Protein AF-A0A845LAA0-F1 (afdb_monomer_lite)

Secondary structure (DSSP, 8-state):
--HHHHHHHHHHHHTS----SS-THHHHHHHHHHHHHHHHHHHHHT-TT-SSHHHHHHHHHHHHHH-TTS-SHHHHHHHHHHHHHTTEETTEE--TTTTT--HHHHHHHHHHHHHHHHHHHHHHHHH-PPP-----------GGGGGGSS---

Structure (mmCIF, N/CA/C/O backbone):
data_AF-A0A845LAA0-F1
#
_entry.id   AF-A0A845LAA0-F1
#
loop_
_atom_site.group_PDB
_atom_site.id
_atom_site.type_symbol
_atom_site.label_atom_id
_atom_site.label_alt_id
_atom_site.label_comp_id
_atom_site.label_asym_id
_atom_site.label_entity_id
_atom_site.label_seq_id
_atom_site.pdbx_PDB_ins_code
_atom_site.Cartn_x
_atom_site.Cartn_y
_atom_site.Cartn_z
_atom_site.occupancy
_atom_site.B_iso_or_equiv
_atom_site.auth_seq_id
_atom_site.auth_comp_id
_atom_site.auth_asym_id
_atom_site.auth_atom_id
_atom_site.pdbx_PDB_model_num
ATOM 1 N N . MET A 1 1 ? -0.413 12.690 14.507 1.00 81.94 1 MET A N 1
ATOM 2 C CA . MET A 1 1 ? 0.164 11.744 13.526 1.00 81.94 1 MET A CA 1
ATOM 3 C C . MET A 1 1 ? 1.529 12.271 13.127 1.00 81.94 1 MET A C 1
ATOM 5 O O . MET A 1 1 ? 1.580 13.371 12.594 1.00 81.94 1 MET A O 1
ATOM 9 N N . ASP A 1 2 ? 2.597 11.531 13.419 1.00 91.62 2 ASP A N 1
ATOM 10 C CA . ASP A 1 2 ? 3.964 11.875 13.007 1.00 91.62 2 ASP A CA 1
ATOM 11 C C . ASP A 1 2 ? 4.124 11.601 11.504 1.00 91.62 2 ASP A C 1
ATOM 13 O O . ASP A 1 2 ? 4.131 10.448 11.080 1.00 91.62 2 ASP A O 1
ATOM 17 N N . LYS A 1 3 ? 4.122 12.660 10.689 1.00 92.06 3 LYS A N 1
ATOM 18 C CA . LYS A 1 3 ? 4.122 12.546 9.224 1.00 92.06 3 LYS A CA 1
ATOM 19 C C . LYS A 1 3 ? 5.504 12.225 8.669 1.00 92.06 3 LYS A C 1
ATOM 21 O O . LYS A 1 3 ? 5.573 11.487 7.693 1.00 92.06 3 LYS A O 1
ATOM 26 N N . GLU A 1 4 ? 6.562 12.746 9.283 1.00 93.56 4 GLU A N 1
ATOM 27 C CA . GLU A 1 4 ? 7.942 12.523 8.841 1.00 93.56 4 GLU A CA 1
ATOM 28 C C . GLU A 1 4 ? 8.286 11.044 8.950 1.00 93.56 4 GLU A C 1
ATOM 30 O O . GLU A 1 4 ? 8.653 10.428 7.953 1.00 93.56 4 GLU A O 1
ATOM 35 N N . LYS A 1 5 ? 7.988 10.424 10.099 1.00 93.31 5 LYS A N 1
ATOM 36 C CA . LYS A 1 5 ? 8.166 8.980 10.283 1.00 93.31 5 LYS A CA 1
ATOM 37 C C . LYS A 1 5 ? 7.424 8.148 9.231 1.00 93.31 5 LYS A C 1
ATOM 39 O O . LYS A 1 5 ? 7.936 7.132 8.771 1.00 93.31 5 LYS A O 1
ATOM 44 N N . LEU A 1 6 ? 6.210 8.549 8.851 1.00 94.75 6 LEU A N 1
ATOM 45 C CA . LEU A 1 6 ? 5.410 7.824 7.856 1.00 94.75 6 LEU A CA 1
ATOM 46 C C . LEU A 1 6 ? 5.936 7.990 6.427 1.00 94.75 6 LEU A C 1
ATOM 48 O O . LEU A 1 6 ? 5.784 7.060 5.634 1.00 94.75 6 LEU A O 1
ATOM 52 N N . ILE A 1 7 ? 6.524 9.147 6.109 1.00 94.00 7 ILE A N 1
ATOM 53 C CA . ILE A 1 7 ? 7.204 9.405 4.834 1.00 94.00 7 ILE A CA 1
ATOM 54 C C . ILE A 1 7 ? 8.484 8.576 4.764 1.00 94.00 7 ILE A C 1
ATOM 56 O O . ILE A 1 7 ? 8.663 7.863 3.785 1.00 94.00 7 ILE A O 1
ATOM 60 N N . THR A 1 8 ? 9.290 8.551 5.829 1.00 94.31 8 THR A N 1
ATOM 61 C CA . THR A 1 8 ? 10.487 7.701 5.896 1.00 94.31 8 THR A CA 1
ATOM 62 C C . THR A 1 8 ? 10.142 6.233 5.662 1.00 94.31 8 THR A C 1
ATOM 64 O O . THR A 1 8 ? 10.804 5.563 4.880 1.00 94.31 8 THR A O 1
ATOM 67 N N . ILE A 1 9 ? 9.052 5.725 6.252 1.00 94.06 9 ILE A N 1
ATOM 68 C CA . ILE A 1 9 ? 8.597 4.352 5.977 1.00 94.06 9 ILE A CA 1
ATOM 69 C C . ILE A 1 9 ? 8.246 4.166 4.490 1.00 94.06 9 ILE A C 1
ATOM 71 O O . ILE A 1 9 ? 8.530 3.110 3.931 1.00 94.06 9 ILE A O 1
ATOM 75 N N . ALA A 1 10 ? 7.624 5.156 3.843 1.00 92.00 10 ALA A N 1
ATOM 76 C CA . ALA A 1 10 ? 7.296 5.086 2.419 1.00 92.00 10 ALA A CA 1
ATOM 77 C C . ALA A 1 10 ? 8.553 5.089 1.529 1.00 92.00 10 ALA A C 1
ATOM 79 O O . ALA A 1 10 ? 8.613 4.313 0.580 1.00 92.00 10 ALA A O 1
ATOM 80 N N . GLU A 1 11 ? 9.559 5.901 1.852 1.00 89.44 11 GLU A N 1
ATOM 81 C CA . GLU A 1 11 ? 10.856 5.940 1.157 1.00 89.44 11 GLU A CA 1
ATOM 82 C C . GLU A 1 11 ? 11.633 4.629 1.333 1.00 89.44 11 GLU A C 1
ATOM 84 O O . GLU A 1 11 ? 12.161 4.053 0.386 1.00 89.44 11 GLU A O 1
ATOM 89 N N . GLU A 1 12 ? 11.658 4.085 2.546 1.00 90.12 12 GLU A N 1
ATOM 90 C CA . GLU A 1 12 ? 12.276 2.785 2.798 1.00 90.12 12 GLU A CA 1
ATOM 91 C C . GLU A 1 12 ? 11.562 1.665 2.036 1.00 90.12 12 GLU A C 1
ATOM 93 O O . GLU A 1 12 ? 12.206 0.733 1.555 1.00 90.12 12 GLU A O 1
ATOM 98 N N . LEU A 1 13 ? 10.233 1.753 1.917 1.00 89.38 13 LEU A N 1
ATOM 99 C CA . LEU A 1 13 ? 9.446 0.830 1.111 1.00 89.38 13 LEU A CA 1
ATOM 100 C C . LEU A 1 13 ? 9.746 0.982 -0.381 1.00 89.38 13 LEU A C 1
ATOM 102 O O . LEU A 1 13 ? 9.828 -0.045 -1.045 1.00 89.38 13 LEU A O 1
ATOM 106 N N . SER A 1 14 ? 9.941 2.187 -0.927 1.00 85.38 14 SER A N 1
ATOM 107 C CA . SER A 1 14 ? 10.260 2.360 -2.356 1.00 85.38 14 SER A CA 1
ATOM 108 C C . SER A 1 14 ? 11.632 1.795 -2.734 1.00 85.38 14 SER A C 1
ATOM 110 O O . SER A 1 14 ? 11.814 1.359 -3.868 1.00 85.38 14 SER A O 1
ATOM 112 N N . CYS A 1 15 ? 12.563 1.726 -1.780 1.00 82.56 15 CYS A N 1
ATOM 113 C CA . CYS A 1 15 ? 13.879 1.102 -1.949 1.00 82.56 15 CYS A CA 1
ATOM 114 C C . CYS A 1 15 ? 13.858 -0.437 -1.940 1.00 82.56 15 CYS A C 1
ATOM 116 O O . CYS A 1 15 ? 14.874 -1.063 -2.246 1.00 82.56 15 CYS A O 1
ATOM 118 N N . VAL A 1 16 ? 12.741 -1.071 -1.565 1.00 82.69 16 VAL A N 1
ATOM 119 C CA . VAL A 1 16 ? 12.607 -2.532 -1.659 1.00 82.69 16 VAL A CA 1
ATOM 120 C C . VAL A 1 16 ? 12.599 -2.938 -3.130 1.00 82.69 16 VAL A C 1
ATOM 122 O O . VAL A 1 16 ? 12.100 -2.218 -3.984 1.00 82.69 16 VAL A O 1
ATOM 125 N N . ASP A 1 17 ? 13.125 -4.114 -3.457 1.00 76.06 17 ASP A N 1
ATOM 126 C CA . ASP A 1 17 ? 12.976 -4.635 -4.809 1.00 76.06 17 ASP A CA 1
ATOM 127 C C . ASP A 1 17 ? 11.543 -5.147 -5.046 1.00 76.06 17 ASP A C 1
ATOM 129 O O . ASP A 1 17 ? 11.171 -6.266 -4.665 1.00 76.06 17 ASP A O 1
ATOM 133 N N . TRP A 1 18 ? 10.733 -4.308 -5.693 1.00 73.44 18 TRP A N 1
ATOM 134 C CA . TRP A 1 18 ? 9.388 -4.646 -6.169 1.00 73.44 18 TRP A CA 1
ATOM 135 C C . TRP A 1 18 ? 9.397 -5.291 -7.553 1.00 73.44 18 TRP A C 1
ATOM 137 O O . TRP A 1 18 ? 8.337 -5.663 -8.060 1.00 73.44 18 TRP A O 1
ATOM 147 N N . SER A 1 19 ? 10.566 -5.432 -8.180 1.00 63.69 19 SER A N 1
ATOM 148 C CA . SER A 1 19 ? 10.660 -6.047 -9.490 1.00 63.69 19 SER A CA 1
ATOM 149 C C . SER A 1 19 ? 10.409 -7.558 -9.415 1.00 63.69 19 SER A C 1
ATOM 151 O O . SER A 1 19 ? 10.551 -8.234 -8.388 1.00 63.69 19 SER A O 1
ATOM 153 N N . PHE A 1 20 ? 9.947 -8.075 -10.545 1.00 60.75 20 PHE A N 1
ATOM 154 C CA . PHE A 1 20 ? 9.808 -9.494 -10.838 1.00 60.75 20 PHE A CA 1
ATOM 155 C C . PHE A 1 20 ? 10.689 -9.721 -12.059 1.00 60.75 20 PHE A C 1
ATOM 157 O O . PHE A 1 20 ? 10.526 -8.955 -13.011 1.00 60.75 20 PHE A O 1
ATOM 164 N N . GLU A 1 21 ? 11.571 -10.726 -12.055 1.00 53.03 21 GLU A N 1
ATOM 165 C CA . GLU A 1 21 ? 12.562 -10.996 -13.117 1.00 53.03 21 GLU A CA 1
ATOM 166 C C . GLU A 1 21 ? 12.086 -10.579 -14.522 1.00 53.03 21 GLU A C 1
ATOM 168 O O . GLU A 1 21 ? 11.245 -11.253 -15.120 1.00 53.03 21 GLU A O 1
ATOM 173 N N . GLY A 1 22 ? 12.576 -9.440 -15.033 1.00 52.03 22 GLY A N 1
ATOM 174 C CA . GLY A 1 22 ? 12.299 -8.973 -16.397 1.00 52.03 22 GLY A CA 1
ATOM 175 C C . GLY A 1 22 ? 11.904 -7.497 -16.542 1.00 52.03 22 GLY A C 1
ATOM 176 O O . GLY A 1 22 ? 10.731 -7.159 -16.434 1.00 52.03 22 GLY A O 1
ATOM 177 N N . GLY A 1 23 ? 12.882 -6.662 -16.915 1.00 54.28 23 GLY A N 1
ATOM 178 C CA . GLY A 1 23 ? 12.728 -5.468 -17.768 1.00 54.28 23 GLY A CA 1
ATOM 179 C C . GLY A 1 23 ? 11.976 -4.229 -17.241 1.00 54.28 23 GLY A C 1
ATOM 180 O O . GLY A 1 23 ? 11.188 -4.276 -16.302 1.00 54.28 23 GLY A O 1
ATOM 181 N N . ARG A 1 24 ? 12.204 -3.091 -17.921 1.00 57.62 24 ARG A N 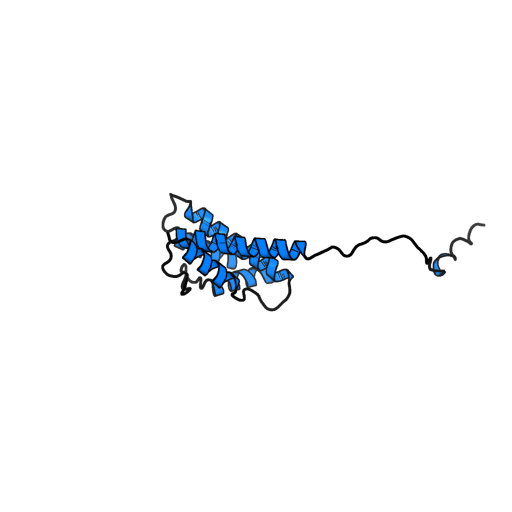1
ATOM 182 C CA . ARG A 1 24 ? 11.632 -1.760 -17.612 1.00 57.62 24 ARG A CA 1
ATOM 183 C C . ARG A 1 24 ? 10.101 -1.684 -17.707 1.00 57.62 24 ARG A C 1
ATOM 185 O O . ARG A 1 24 ? 9.497 -0.974 -16.909 1.00 57.62 24 ARG A O 1
ATOM 192 N N . ASP A 1 25 ? 9.468 -2.462 -18.589 1.00 58.56 25 ASP A N 1
ATOM 193 C CA . ASP A 1 25 ? 7.997 -2.506 -18.718 1.00 58.56 25 ASP A CA 1
ATOM 194 C C . ASP A 1 25 ? 7.295 -2.902 -17.414 1.00 58.56 25 ASP A C 1
ATOM 196 O O . ASP A 1 25 ? 6.161 -2.500 -17.158 1.00 58.56 25 ASP A O 1
ATOM 200 N N . ARG A 1 26 ? 7.961 -3.663 -16.538 1.00 64.88 26 ARG A N 1
ATOM 201 C CA . ARG A 1 26 ? 7.364 -4.080 -15.266 1.00 64.88 26 ARG A CA 1
ATOM 202 C C . ARG A 1 26 ? 7.402 -3.013 -14.184 1.00 64.88 26 ARG A C 1
ATOM 204 O O . ARG A 1 26 ? 6.572 -3.092 -13.286 1.00 64.88 26 ARG A O 1
ATOM 211 N N . GLN A 1 27 ? 8.269 -2.008 -14.287 1.00 66.69 27 GLN A N 1
ATOM 212 C CA . GLN A 1 27 ? 8.326 -0.906 -13.322 1.00 66.69 27 GLN A CA 1
ATOM 213 C C . GLN A 1 27 ? 7.055 -0.039 -13.402 1.00 66.69 27 GLN A C 1
ATOM 215 O O . GLN A 1 27 ? 6.477 0.319 -12.377 1.00 66.69 27 GLN A O 1
ATOM 220 N N . VAL A 1 28 ? 6.542 0.176 -14.620 1.00 69.25 28 VAL A N 1
ATOM 221 C CA . VAL A 1 28 ? 5.250 0.839 -14.882 1.00 69.25 28 VAL A CA 1
ATOM 222 C C . VAL A 1 28 ? 4.077 0.019 -14.325 1.00 69.25 28 VAL A C 1
ATOM 224 O O . VAL A 1 28 ? 3.140 0.562 -13.732 1.00 69.25 28 VAL A O 1
ATOM 227 N N . VAL A 1 29 ? 4.134 -1.314 -14.447 1.00 72.44 29 VAL A N 1
ATOM 228 C CA . VAL A 1 29 ? 3.110 -2.204 -13.870 1.00 72.44 29 VAL A CA 1
ATOM 229 C C . VAL A 1 29 ? 3.145 -2.153 -12.340 1.00 72.44 29 VAL A C 1
ATOM 231 O O . VAL A 1 29 ? 2.088 -2.073 -11.718 1.00 72.44 29 VAL A O 1
ATOM 234 N N . THR A 1 30 ? 4.326 -2.137 -11.717 1.00 78.50 30 THR A N 1
ATOM 235 C CA . THR A 1 30 ? 4.463 -1.963 -10.262 1.00 78.50 30 THR A CA 1
ATOM 236 C C . THR A 1 30 ? 3.854 -0.638 -9.804 1.00 78.50 30 THR A C 1
ATOM 238 O O . THR A 1 30 ? 3.030 -0.647 -8.891 1.00 78.50 30 THR A O 1
ATOM 241 N N . ALA A 1 31 ? 4.174 0.480 -10.468 1.00 80.50 31 ALA A N 1
ATOM 242 C CA . ALA A 1 31 ? 3.589 1.787 -10.156 1.00 80.50 31 ALA A CA 1
ATOM 243 C C . ALA A 1 31 ? 2.053 1.767 -10.266 1.00 80.50 31 ALA A C 1
ATOM 245 O O . ALA A 1 31 ? 1.351 2.287 -9.397 1.00 80.50 31 ALA A O 1
ATOM 246 N N . THR A 1 32 ? 1.518 1.088 -11.285 1.00 83.75 32 THR A N 1
ATOM 247 C CA . THR A 1 32 ? 0.070 0.914 -11.472 1.00 83.75 32 THR A CA 1
ATOM 248 C C . THR A 1 32 ? -0.571 0.148 -10.314 1.00 83.75 32 THR A C 1
ATOM 250 O O . THR A 1 32 ? -1.571 0.607 -9.763 1.00 83.75 32 THR A O 1
ATOM 253 N N . VAL A 1 33 ? 0.012 -0.980 -9.898 1.00 85.50 33 VAL A N 1
ATOM 254 C CA . VAL A 1 33 ? -0.520 -1.786 -8.786 1.00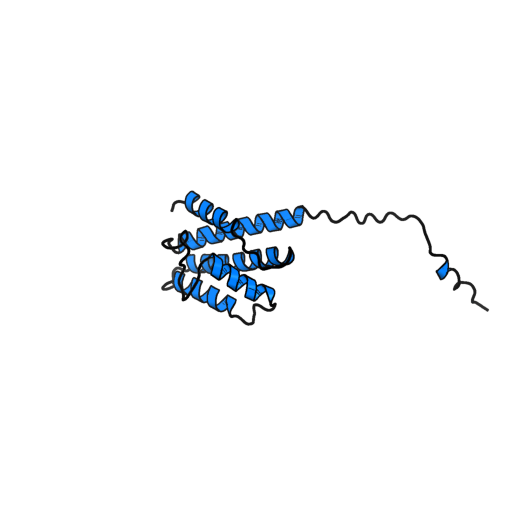 85.50 33 VAL A CA 1
ATOM 255 C C . VAL A 1 33 ? -0.412 -1.032 -7.458 1.00 85.50 33 VAL A C 1
ATOM 257 O O . VAL A 1 33 ? -1.374 -1.004 -6.692 1.00 85.50 33 VAL A O 1
ATOM 260 N N . VAL A 1 34 ? 0.717 -0.367 -7.190 1.00 87.94 34 VAL A N 1
ATOM 261 C CA . VAL A 1 34 ? 0.893 0.470 -5.989 1.00 87.94 34 VAL A CA 1
ATOM 262 C C . VAL A 1 34 ? -0.158 1.580 -5.947 1.00 87.94 34 VAL A C 1
ATOM 264 O O . VAL A 1 34 ? -0.751 1.826 -4.895 1.00 87.94 34 VAL A O 1
ATOM 267 N N . ARG A 1 35 ? -0.454 2.210 -7.088 1.00 89.31 35 ARG A N 1
ATOM 268 C CA . ARG A 1 35 ? -1.513 3.217 -7.209 1.00 89.31 35 ARG A CA 1
ATOM 269 C C . ARG A 1 35 ? -2.892 2.648 -6.893 1.00 89.31 35 ARG A C 1
ATOM 271 O O . ARG A 1 35 ? -3.650 3.287 -6.168 1.00 89.31 35 ARG A O 1
ATOM 278 N N . GLU A 1 36 ? -3.233 1.478 -7.424 1.00 89.88 36 GLU A N 1
ATOM 279 C CA . GLU A 1 36 ? -4.526 0.830 -7.168 1.00 89.88 36 GLU A CA 1
ATOM 280 C C . GLU A 1 36 ? -4.693 0.476 -5.688 1.00 89.88 36 GLU A C 1
ATOM 282 O O . GLU A 1 36 ? -5.696 0.847 -5.077 1.00 89.88 36 GLU A O 1
ATOM 287 N N . VAL A 1 37 ? -3.674 -0.134 -5.079 1.00 90.38 37 VAL A N 1
ATOM 288 C CA . VAL A 1 37 ? -3.657 -0.437 -3.640 1.00 90.38 37 VAL A CA 1
ATOM 289 C C . VAL A 1 37 ? -3.772 0.842 -2.806 1.00 90.38 37 VAL A C 1
ATOM 291 O O . VAL A 1 37 ? -4.578 0.907 -1.879 1.00 90.38 37 VAL A O 1
ATOM 294 N N . SER A 1 38 ? -3.020 1.888 -3.155 1.00 91.94 38 SER A N 1
ATOM 295 C CA . SER A 1 38 ? -3.087 3.189 -2.484 1.00 91.94 38 SER A CA 1
ATOM 296 C C . SER A 1 38 ? -4.486 3.808 -2.559 1.00 91.94 38 SER A C 1
ATOM 298 O O . SER A 1 38 ? -4.985 4.292 -1.543 1.00 91.94 38 SER A O 1
ATOM 300 N N . ASN A 1 39 ? -5.143 3.756 -3.722 1.00 91.19 39 ASN A N 1
ATOM 301 C CA . ASN A 1 39 ? -6.499 4.274 -3.893 1.00 91.19 39 ASN A CA 1
ATOM 302 C C . ASN A 1 39 ? -7.509 3.511 -3.027 1.00 91.19 39 ASN A C 1
ATOM 304 O O . ASN A 1 39 ? -8.284 4.157 -2.332 1.00 91.19 39 ASN A O 1
ATOM 308 N N . VAL A 1 40 ? -7.448 2.173 -2.982 1.00 91.69 40 VAL A N 1
ATOM 309 C CA . VAL A 1 40 ? -8.324 1.359 -2.113 1.00 91.69 40 VAL A CA 1
ATOM 310 C C . VAL A 1 40 ? -8.213 1.802 -0.654 1.00 91.69 40 VAL A C 1
ATOM 312 O O . VAL A 1 40 ? -9.224 2.069 -0.007 1.00 91.69 40 VAL A O 1
ATOM 315 N N . PHE A 1 41 ? -6.988 1.929 -0.136 1.00 92.12 41 PHE A N 1
ATOM 316 C CA . PHE A 1 41 ? -6.768 2.365 1.245 1.00 92.12 41 PHE A CA 1
ATOM 317 C C . PHE A 1 41 ? -7.241 3.800 1.476 1.00 92.12 41 PHE A C 1
ATOM 319 O O . PHE A 1 41 ? -7.886 4.080 2.482 1.00 92.12 41 PHE A O 1
ATOM 326 N N . ARG A 1 42 ? -6.944 4.716 0.550 1.00 91.06 42 ARG A N 1
ATOM 327 C CA . ARG A 1 42 ? -7.346 6.121 0.657 1.00 91.06 42 ARG A CA 1
ATOM 328 C C . ARG A 1 42 ? -8.862 6.269 0.665 1.00 91.06 42 ARG A C 1
ATOM 330 O O . ARG A 1 42 ? -9.385 6.985 1.516 1.00 91.06 42 ARG A O 1
ATOM 337 N N . ASP A 1 43 ? -9.547 5.625 -0.265 1.00 90.00 43 ASP A N 1
ATOM 338 C CA . ASP A 1 43 ? -10.983 5.795 -0.456 1.00 90.00 43 ASP A CA 1
ATOM 339 C C . ASP A 1 43 ? -11.742 5.209 0.742 1.00 90.00 43 ASP A C 1
ATOM 341 O O . ASP A 1 43 ? -12.579 5.892 1.326 1.00 90.00 43 ASP A O 1
ATOM 345 N N . LEU A 1 44 ? -11.338 4.029 1.222 1.00 89.19 44 LEU A N 1
ATOM 346 C CA . LEU A 1 44 ? -11.907 3.430 2.431 1.00 89.19 44 LEU A CA 1
ATOM 347 C C . LEU A 1 44 ? -11.526 4.184 3.713 1.00 89.19 44 LEU A C 1
ATOM 349 O O . LEU A 1 44 ? -12.305 4.206 4.658 1.00 89.19 44 LEU A O 1
ATOM 353 N N . SER A 1 45 ? -10.358 4.837 3.778 1.00 87.69 45 SER A N 1
ATOM 354 C CA . SER A 1 45 ? -9.974 5.653 4.952 1.00 87.69 45 SER A CA 1
ATOM 355 C C . SER A 1 45 ? -10.824 6.905 5.126 1.00 87.69 45 SER A C 1
ATOM 357 O O . SER A 1 45 ? -10.837 7.499 6.202 1.00 87.69 45 SER A O 1
ATOM 359 N N . ARG A 1 46 ? -11.508 7.315 4.056 1.00 86.50 46 ARG A N 1
ATOM 360 C CA . ARG A 1 46 ? -12.407 8.465 4.028 1.00 86.50 46 ARG A CA 1
ATOM 361 C C . ARG A 1 46 ? -13.868 8.067 4.173 1.00 86.50 46 ARG A C 1
ATOM 363 O O . ARG A 1 46 ? -14.696 8.967 4.255 1.00 86.50 46 ARG A O 1
ATOM 370 N N . ASP A 1 47 ? -14.176 6.772 4.186 1.00 83.19 47 ASP A N 1
ATOM 371 C CA . ASP A 1 47 ? -15.537 6.276 4.337 1.00 83.19 47 ASP A CA 1
ATOM 372 C C . ASP A 1 47 ? -15.944 6.314 5.822 1.00 83.19 47 ASP A C 1
ATOM 374 O O . ASP A 1 47 ? -15.421 5.532 6.622 1.00 83.19 47 ASP A O 1
ATOM 378 N N . PRO A 1 48 ? -16.862 7.214 6.224 1.00 70.19 48 PRO A N 1
ATOM 379 C CA . PRO A 1 48 ? -17.288 7.327 7.614 1.00 70.19 48 PRO A CA 1
ATOM 380 C C . PRO A 1 48 ? -18.213 6.181 8.052 1.00 70.19 48 PRO A C 1
ATOM 382 O O . PRO A 1 48 ? -18.454 6.034 9.248 1.00 70.19 48 PRO A O 1
ATOM 385 N N . MET A 1 49 ? -18.754 5.394 7.115 1.00 76.88 49 MET A N 1
ATOM 386 C CA . MET A 1 49 ? -19.739 4.334 7.369 1.00 76.88 49 MET A CA 1
ATOM 387 C C . MET A 1 49 ? -19.129 2.926 7.334 1.00 76.88 49 MET A C 1
ATOM 389 O O . MET A 1 49 ? -19.796 1.948 7.685 1.00 76.88 49 MET A O 1
ATOM 393 N N . ALA A 1 50 ? -17.868 2.794 6.925 1.00 76.38 50 ALA A N 1
ATOM 394 C CA . ALA A 1 50 ? -17.215 1.502 6.815 1.00 76.38 50 ALA A CA 1
ATOM 395 C C . ALA A 1 50 ? -16.962 0.883 8.200 1.00 76.38 50 ALA A C 1
ATOM 397 O O . ALA A 1 50 ? -16.174 1.374 9.009 1.00 76.38 50 ALA A O 1
ATOM 398 N N . THR A 1 51 ? -17.616 -0.249 8.457 1.00 77.94 51 THR A N 1
ATOM 399 C CA . THR A 1 51 ? -17.332 -1.084 9.628 1.00 77.94 51 THR A CA 1
ATOM 400 C C . THR A 1 51 ? -16.081 -1.917 9.346 1.00 77.94 51 THR A C 1
ATOM 402 O O . THR A 1 51 ? -16.057 -2.681 8.386 1.00 77.94 51 THR A O 1
ATOM 405 N N . ASP A 1 52 ? -15.041 -1.760 10.171 1.00 86.62 52 ASP A N 1
ATOM 406 C CA . ASP A 1 52 ? -13.718 -2.393 9.997 1.00 86.62 52 ASP A CA 1
ATOM 407 C C . ASP A 1 52 ? -13.069 -2.127 8.610 1.00 86.62 52 ASP A C 1
ATOM 409 O O . ASP A 1 52 ? -12.812 -3.045 7.820 1.00 86.62 52 ASP A O 1
ATOM 413 N N . PRO A 1 53 ? -12.783 -0.852 8.282 1.00 86.38 53 PRO A N 1
ATOM 414 C CA . PRO A 1 53 ? -12.358 -0.450 6.941 1.00 86.38 53 PRO A CA 1
ATOM 415 C C . PRO A 1 53 ? -10.969 -0.977 6.558 1.00 86.38 53 PRO A C 1
ATOM 417 O O . PRO A 1 53 ? -10.693 -1.190 5.377 1.00 86.38 53 PRO A O 1
ATOM 420 N N . LEU A 1 54 ? -10.104 -1.249 7.543 1.00 88.38 54 LEU A N 1
ATOM 421 C CA . LEU A 1 54 ? -8.798 -1.863 7.307 1.00 88.38 54 LEU A CA 1
ATOM 422 C C . LEU A 1 54 ? -8.960 -3.276 6.748 1.00 88.38 54 LEU A C 1
ATOM 424 O O . LEU A 1 54 ? -8.358 -3.606 5.725 1.00 88.38 54 LEU A O 1
ATOM 428 N N . ARG A 1 55 ? -9.785 -4.107 7.393 1.00 88.12 55 ARG A N 1
ATOM 429 C CA . ARG A 1 55 ? -10.031 -5.473 6.929 1.00 88.12 55 ARG A CA 1
ATOM 430 C C . ARG A 1 55 ? -10.643 -5.475 5.533 1.00 88.12 55 ARG A C 1
ATOM 432 O O . ARG A 1 55 ? -10.217 -6.263 4.691 1.00 88.12 55 ARG A O 1
ATOM 439 N N . VAL A 1 56 ? -11.591 -4.575 5.269 1.00 89.12 56 VAL A N 1
ATOM 440 C CA . VAL A 1 56 ? -12.207 -4.420 3.942 1.00 89.12 56 VAL A CA 1
ATOM 441 C C . VAL A 1 56 ? -11.170 -4.015 2.893 1.00 89.12 56 VAL A C 1
ATOM 443 O O . VAL A 1 56 ? -11.143 -4.604 1.810 1.00 89.12 56 VAL A O 1
ATOM 446 N N . ALA A 1 57 ? -10.278 -3.071 3.206 1.00 89.94 57 ALA A N 1
ATOM 447 C CA . ALA A 1 57 ? -9.215 -2.644 2.297 1.00 89.94 57 ALA A CA 1
ATOM 448 C C . ALA A 1 57 ? -8.280 -3.804 1.952 1.00 89.94 57 ALA A C 1
ATOM 450 O O . ALA A 1 57 ? -8.026 -4.072 0.777 1.00 89.94 57 ALA A O 1
ATOM 451 N N . VAL A 1 58 ? -7.830 -4.544 2.966 1.00 89.62 58 VAL A N 1
ATOM 452 C CA . VAL A 1 58 ? -6.944 -5.692 2.769 1.00 89.62 58 VAL A CA 1
ATOM 453 C C . VAL A 1 58 ? -7.622 -6.782 1.935 1.00 89.62 58 VAL A C 1
ATOM 455 O O . VAL A 1 58 ? -7.050 -7.234 0.946 1.00 89.62 58 VAL A O 1
ATOM 458 N N . GLN A 1 59 ? -8.863 -7.149 2.261 1.00 89.25 59 GLN A N 1
ATOM 459 C CA . GLN A 1 59 ? -9.616 -8.147 1.493 1.00 89.25 59 GLN A CA 1
ATOM 460 C C . GLN A 1 59 ? -9.879 -7.704 0.053 1.00 89.25 59 GLN A C 1
ATOM 462 O O . GLN A 1 59 ? -9.925 -8.531 -0.857 1.00 89.25 59 GLN A O 1
ATOM 467 N N . THR A 1 60 ? -10.062 -6.405 -0.175 1.00 89.12 60 THR A N 1
ATOM 468 C CA . THR A 1 60 ? -10.224 -5.857 -1.524 1.00 89.12 60 THR A CA 1
ATOM 469 C C . THR A 1 60 ? -8.941 -6.037 -2.328 1.00 89.12 60 THR A C 1
ATOM 471 O O . THR A 1 60 ? -8.999 -6.533 -3.450 1.00 89.12 60 THR A O 1
ATOM 474 N N . VAL A 1 61 ? -7.776 -5.740 -1.745 1.00 88.44 61 VAL A N 1
ATOM 475 C CA . VAL A 1 61 ? -6.471 -5.974 -2.387 1.00 88.44 61 VAL A CA 1
ATOM 476 C C . VAL A 1 61 ? -6.233 -7.462 -2.663 1.00 88.44 61 VAL A C 1
ATOM 478 O O . VAL A 1 61 ? -5.814 -7.825 -3.763 1.00 88.44 61 VAL A O 1
ATOM 481 N N . GLU A 1 62 ? -6.566 -8.339 -1.714 1.00 87.75 62 GLU A N 1
ATOM 482 C CA . GLU A 1 62 ? -6.496 -9.794 -1.901 1.00 87.75 62 GLU A CA 1
ATOM 483 C C . GLU A 1 62 ? -7.373 -10.248 -3.079 1.00 87.75 62 GLU A C 1
ATOM 485 O O . GLU A 1 62 ? -6.911 -10.982 -3.956 1.00 87.75 62 GLU A O 1
ATOM 490 N N . LYS A 1 63 ? -8.615 -9.756 -3.171 1.00 87.38 63 LYS A N 1
ATOM 491 C CA . LYS A 1 63 ? -9.526 -10.055 -4.288 1.00 87.38 63 LYS A CA 1
ATOM 492 C C . LYS A 1 63 ? -9.020 -9.512 -5.622 1.00 87.38 63 LYS A C 1
ATOM 494 O O . LYS A 1 63 ? -9.131 -10.211 -6.626 1.00 87.38 63 LYS A O 1
ATOM 499 N N . LEU A 1 64 ? -8.442 -8.309 -5.648 1.00 83.38 64 LEU A N 1
ATOM 500 C CA . LEU A 1 64 ? -7.840 -7.735 -6.857 1.00 83.38 64 LEU A CA 1
ATOM 501 C C . LEU A 1 64 ? -6.701 -8.618 -7.381 1.00 83.38 64 LEU A C 1
ATOM 503 O O . LEU A 1 64 ? -6.642 -8.888 -8.579 1.00 83.38 64 LEU A O 1
ATOM 507 N N . SER A 1 65 ? -5.877 -9.172 -6.487 1.00 78.88 65 SER A N 1
ATOM 508 C CA . SER A 1 65 ? -4.811 -10.113 -6.859 1.00 78.88 65 SER A CA 1
ATOM 509 C C . SER A 1 65 ? -5.326 -11.427 -7.467 1.00 78.88 65 SER A C 1
ATOM 511 O O . SER A 1 65 ? -4.656 -12.043 -8.303 1.00 78.88 65 SER A O 1
ATOM 513 N N . ALA A 1 66 ? -6.522 -11.857 -7.059 1.00 77.69 66 ALA A N 1
ATOM 514 C CA . ALA A 1 66 ? -7.186 -13.064 -7.543 1.00 77.69 66 ALA A CA 1
ATOM 515 C C . ALA A 1 66 ? -8.088 -12.809 -8.766 1.00 77.69 66 ALA A C 1
ATOM 517 O O . ALA A 1 66 ? -8.566 -13.762 -9.383 1.00 77.69 66 ALA A O 1
ATOM 518 N N . SER A 1 67 ? -8.319 -11.544 -9.124 1.00 74.25 67 SER A N 1
ATOM 519 C CA . SER A 1 67 ? -9.310 -11.150 -10.119 1.00 74.25 67 SER A CA 1
ATOM 520 C C . SER A 1 67 ? -8.922 -11.575 -11.543 1.00 74.25 67 SER A C 1
ATOM 522 O O . SER A 1 67 ? -7.784 -11.354 -11.969 1.00 74.25 67 SER A O 1
ATOM 524 N N . PRO A 1 68 ? -9.877 -12.085 -12.347 1.00 65.62 68 PRO A N 1
ATOM 525 C CA . PRO A 1 68 ? -9.667 -12.347 -13.770 1.00 65.62 68 PRO A CA 1
ATOM 526 C C . PRO A 1 68 ? -9.480 -11.065 -14.601 1.00 65.62 68 PRO A C 1
ATOM 528 O O . PRO A 1 68 ? -9.161 -11.157 -15.784 1.00 65.62 68 PRO A O 1
ATOM 531 N N . PHE A 1 69 ? -9.673 -9.876 -14.014 1.00 59.28 69 PHE A N 1
ATOM 532 C CA . PHE A 1 69 ? -9.379 -8.582 -14.641 1.00 59.28 69 PHE A CA 1
ATOM 533 C C . PHE A 1 69 ? -7.903 -8.169 -14.541 1.00 59.28 69 PHE A C 1
ATOM 535 O O . PHE A 1 69 ? -7.496 -7.254 -15.252 1.00 59.28 69 PHE A O 1
ATOM 542 N N . ALA A 1 70 ? -7.071 -8.885 -13.774 1.00 62.50 70 ALA A N 1
ATOM 543 C CA . ALA A 1 70 ? -5.610 -8.774 -13.831 1.00 62.50 70 ALA A CA 1
ATOM 544 C C . ALA A 1 70 ? -5.052 -9.417 -15.127 1.00 62.50 70 ALA A C 1
ATOM 546 O O . ALA A 1 70 ? -4.175 -10.284 -15.085 1.00 62.50 70 ALA A O 1
ATOM 547 N N . ARG A 1 71 ? -5.636 -9.061 -16.284 1.00 50.84 71 ARG A N 1
ATOM 548 C CA . ARG A 1 71 ? -5.446 -9.691 -17.600 1.00 50.84 71 ARG A CA 1
ATOM 549 C C . ARG A 1 71 ? -4.061 -9.377 -18.149 1.00 50.84 71 ARG A C 1
ATOM 551 O O . ARG A 1 71 ? -3.839 -8.381 -18.821 1.00 50.84 71 ARG A O 1
ATOM 558 N N . GLY A 1 72 ? -3.141 -10.277 -17.836 1.00 55.59 72 GLY A N 1
ATOM 559 C CA . GLY A 1 72 ? -1.762 -10.298 -18.296 1.00 55.59 72 GLY A CA 1
ATOM 560 C C . GLY A 1 72 ? -0.924 -10.970 -17.221 1.00 55.59 72 GLY A C 1
ATOM 561 O O . GLY A 1 72 ? -0.963 -10.554 -16.065 1.00 55.59 72 GLY A O 1
ATOM 562 N N . GLY A 1 73 ? -0.178 -12.024 -17.566 1.00 59.34 73 GLY A N 1
ATOM 563 C CA . GLY A 1 73 ? 0.615 -12.790 -16.593 1.00 59.34 73 GLY A CA 1
ATOM 564 C C . GLY A 1 73 ? 1.539 -11.926 -15.717 1.00 59.34 73 GLY A C 1
ATOM 565 O O . GLY A 1 73 ? 1.828 -12.304 -14.583 1.00 59.34 73 GLY A O 1
ATOM 566 N N . SER A 1 74 ? 1.928 -10.735 -16.195 1.00 69.25 74 SER A N 1
ATOM 567 C CA . SER A 1 74 ? 2.704 -9.752 -15.433 1.00 69.25 74 SER A CA 1
ATOM 568 C C . SER A 1 74 ? 1.923 -9.112 -14.275 1.00 69.25 74 SER A C 1
ATOM 570 O O . SER A 1 74 ? 2.475 -8.988 -13.187 1.00 69.25 74 SER A O 1
ATOM 572 N N . MET A 1 75 ? 0.642 -8.762 -14.438 1.00 75.75 75 MET A N 1
ATOM 573 C CA . MET A 1 75 ? -0.114 -7.980 -13.446 1.00 75.75 75 MET A CA 1
ATOM 574 C C . MET A 1 75 ? -0.478 -8.805 -12.208 1.00 75.75 75 MET A C 1
ATOM 576 O O . MET A 1 75 ? -0.294 -8.356 -11.078 1.00 75.75 75 MET A O 1
ATOM 580 N N . LYS A 1 76 ? -0.883 -10.067 -12.400 1.00 77.38 76 LYS A N 1
ATOM 581 C CA . LYS A 1 76 ? -1.106 -11.014 -11.292 1.00 77.38 76 LYS A CA 1
ATOM 582 C C . LYS A 1 76 ? 0.179 -11.308 -10.505 1.00 77.38 76 LYS A C 1
ATOM 584 O O . LYS A 1 76 ? 0.131 -11.534 -9.296 1.00 77.38 76 LYS A O 1
ATOM 589 N N . GLY A 1 77 ? 1.327 -11.353 -11.187 1.00 79.12 77 GLY A N 1
ATOM 590 C CA . GLY A 1 77 ? 2.638 -11.487 -10.544 1.00 79.12 77 GLY A CA 1
ATOM 591 C C . GLY A 1 77 ? 2.976 -10.266 -9.688 1.00 79.12 77 GLY A C 1
ATOM 592 O O . GLY A 1 77 ? 3.386 -10.417 -8.539 1.00 79.12 77 GLY A O 1
ATOM 593 N N . GLN A 1 78 ? 2.703 -9.068 -10.209 1.00 81.00 78 GLN A N 1
ATOM 594 C CA . GLN A 1 78 ? 2.953 -7.809 -9.506 1.00 81.00 78 GLN A CA 1
ATOM 595 C C . GLN A 1 78 ? 2.052 -7.616 -8.287 1.00 81.00 78 GLN A C 1
ATOM 597 O O . GLN A 1 78 ? 2.549 -7.270 -7.222 1.00 81.00 78 GLN A O 1
ATOM 602 N N . TYR A 1 79 ? 0.761 -7.940 -8.378 1.00 83.75 79 TYR A N 1
ATOM 603 C CA . TYR A 1 79 ? -0.124 -7.948 -7.209 1.00 83.75 79 TYR A CA 1
ATOM 604 C C . TYR A 1 79 ? 0.387 -8.875 -6.101 1.00 83.75 79 TYR A C 1
ATOM 606 O O . TYR A 1 79 ? 0.468 -8.469 -4.943 1.00 83.75 79 TYR A O 1
ATOM 614 N N . ARG A 1 80 ? 0.810 -10.098 -6.452 1.00 82.44 80 ARG A N 1
ATOM 615 C CA . ARG A 1 80 ? 1.408 -11.032 -5.483 1.00 82.44 80 ARG A CA 1
ATOM 616 C C . ARG A 1 80 ? 2.696 -10.489 -4.871 1.00 82.44 80 ARG A C 1
ATOM 618 O O . ARG A 1 80 ? 2.897 -10.629 -3.668 1.00 82.44 80 ARG A O 1
ATOM 625 N N . LYS A 1 81 ? 3.553 -9.849 -5.667 1.00 84.94 81 LYS A N 1
ATOM 626 C CA . LYS A 1 81 ? 4.782 -9.215 -5.179 1.00 84.94 81 LYS A CA 1
ATOM 627 C C . LYS A 1 81 ? 4.474 -8.059 -4.231 1.00 84.94 81 LYS A C 1
ATOM 629 O O . LYS A 1 81 ? 5.045 -8.017 -3.148 1.00 84.94 81 LYS A O 1
ATOM 634 N N . VAL A 1 82 ? 3.528 -7.187 -4.580 1.00 86.12 82 VAL A N 1
ATOM 635 C CA . VAL A 1 82 ? 3.090 -6.071 -3.730 1.00 86.12 82 VAL A CA 1
ATOM 636 C C . VAL A 1 82 ? 2.537 -6.578 -2.403 1.00 86.12 82 VAL A C 1
ATOM 638 O O . VAL A 1 82 ? 2.953 -6.109 -1.346 1.00 86.12 82 VAL A O 1
ATOM 641 N N . MET A 1 83 ? 1.670 -7.591 -2.437 1.00 87.06 83 MET A N 1
ATOM 642 C CA . MET A 1 83 ? 1.173 -8.236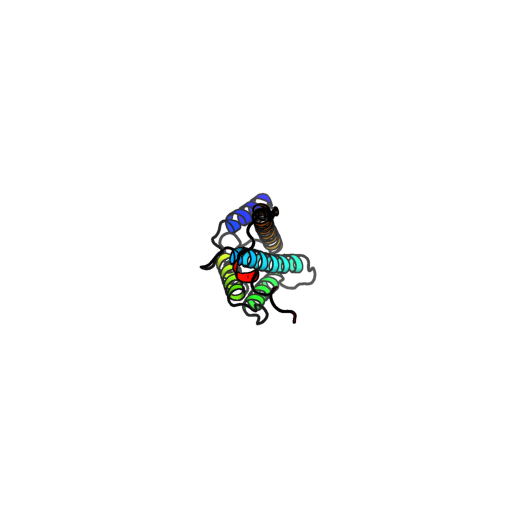 -1.221 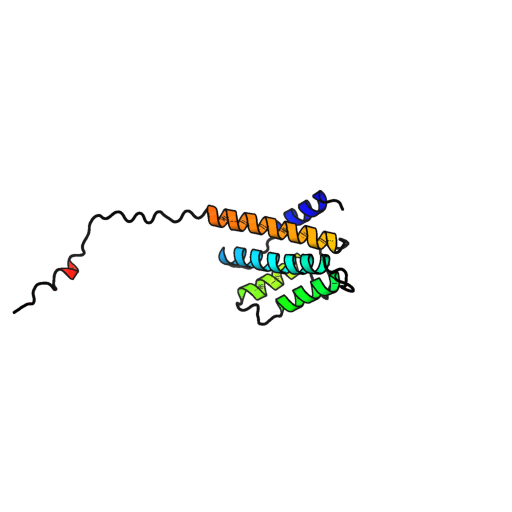1.00 87.06 83 MET A CA 1
ATOM 643 C C . MET A 1 83 ? 2.303 -8.859 -0.399 1.00 87.06 83 MET A C 1
ATOM 645 O O . MET A 1 83 ? 2.309 -8.721 0.820 1.00 87.06 83 MET A O 1
ATOM 649 N N . SER A 1 84 ? 3.285 -9.494 -1.042 1.00 87.38 84 SER A N 1
ATOM 650 C CA . SER A 1 84 ? 4.451 -10.061 -0.360 1.00 87.38 84 SER A CA 1
ATOM 651 C C . SER A 1 84 ? 5.308 -8.989 0.318 1.00 87.38 84 SER A C 1
ATOM 653 O O . SER A 1 84 ? 5.722 -9.189 1.458 1.00 87.38 84 SER A O 1
ATOM 655 N N . VAL A 1 85 ? 5.579 -7.864 -0.352 1.00 87.12 85 VAL A N 1
ATOM 656 C CA . VAL A 1 85 ? 6.380 -6.762 0.208 1.00 87.12 85 VAL A CA 1
ATOM 657 C C . VAL A 1 85 ? 5.645 -6.110 1.372 1.00 87.12 85 VAL A C 1
ATOM 659 O O . VAL A 1 85 ? 6.213 -5.946 2.447 1.00 87.12 85 VAL A O 1
ATOM 662 N N . LEU A 1 86 ? 4.351 -5.831 1.210 1.00 87.75 86 LEU A N 1
ATOM 663 C CA . LEU A 1 86 ? 3.513 -5.280 2.275 1.00 87.75 86 LEU A CA 1
ATOM 664 C C . LEU A 1 86 ? 3.154 -6.316 3.356 1.00 87.75 86 LEU A C 1
ATOM 666 O O . LEU A 1 86 ? 2.522 -5.960 4.347 1.00 87.75 86 LEU A O 1
ATOM 670 N N . ARG A 1 87 ? 3.553 -7.585 3.184 1.00 90.00 87 ARG A N 1
ATOM 671 C CA . ARG A 1 87 ? 3.177 -8.735 4.024 1.00 90.00 87 ARG A CA 1
ATOM 672 C C . ARG A 1 87 ? 1.680 -8.763 4.333 1.00 90.00 87 ARG A C 1
ATOM 674 O O . ARG A 1 87 ? 1.268 -8.887 5.487 1.00 90.00 87 ARG A O 1
ATOM 681 N N . ILE A 1 88 ? 0.887 -8.610 3.279 1.00 88.19 88 ILE A N 1
ATOM 682 C CA . ILE A 1 88 ? -0.563 -8.733 3.316 1.00 88.19 88 ILE A CA 1
ATOM 683 C C . ILE A 1 88 ? -0.929 -10.213 3.232 1.00 88.19 88 ILE A C 1
ATOM 685 O O . ILE A 1 88 ? -0.603 -10.872 2.244 1.00 88.19 88 ILE A O 1
ATOM 689 N N . ASN A 1 89 ? -1.613 -10.724 4.253 1.00 83.31 89 ASN A N 1
ATOM 690 C CA . ASN A 1 89 ? -2.152 -12.079 4.249 1.00 83.31 89 ASN A CA 1
ATOM 691 C C . ASN A 1 89 ? -3.354 -12.206 5.193 1.00 83.31 89 ASN A C 1
ATOM 693 O O . ASN A 1 89 ? -3.332 -11.677 6.307 1.00 83.31 89 ASN A O 1
ATOM 697 N N . ASN A 1 90 ? -4.373 -12.956 4.774 1.00 82.62 90 ASN A N 1
ATOM 698 C CA . ASN A 1 90 ? -5.574 -13.273 5.545 1.00 82.62 90 ASN A CA 1
ATOM 699 C C . ASN A 1 90 ? -6.228 -12.042 6.200 1.00 82.62 90 ASN A C 1
ATOM 701 O O . ASN A 1 90 ? -6.595 -12.068 7.379 1.00 82.62 90 ASN A O 1
ATOM 705 N N . GLY A 1 91 ? -6.362 -10.942 5.454 1.00 81.56 91 GLY A N 1
ATOM 706 C CA . GLY A 1 91 ? -6.989 -9.720 5.964 1.00 81.56 91 GLY A CA 1
ATOM 707 C C . GLY A 1 91 ? -6.110 -8.885 6.905 1.00 81.56 91 GLY A C 1
ATOM 708 O O . GLY A 1 91 ? -6.627 -7.972 7.548 1.00 81.56 91 GLY A O 1
ATOM 709 N N . ARG A 1 92 ? -4.809 -9.185 7.027 1.00 85.31 92 ARG A N 1
ATOM 710 C CA . ARG A 1 92 ? -3.870 -8.500 7.934 1.00 85.31 92 ARG A CA 1
ATOM 711 C C . ARG A 1 92 ? -2.615 -8.007 7.219 1.00 85.31 92 ARG A C 1
ATOM 713 O O . ARG A 1 92 ? -2.276 -8.485 6.141 1.00 85.31 92 ARG A O 1
ATOM 720 N N . ILE A 1 93 ? -1.930 -7.057 7.860 1.00 89.69 93 ILE A N 1
ATOM 721 C CA . ILE A 1 93 ? -0.621 -6.524 7.461 1.00 89.69 93 ILE A CA 1
ATOM 722 C C . ILE A 1 93 ? 0.394 -6.885 8.550 1.00 89.69 93 ILE A C 1
ATOM 724 O O . ILE A 1 93 ? 0.339 -6.336 9.651 1.00 89.69 93 ILE A O 1
ATOM 728 N N . ASP A 1 94 ? 1.341 -7.767 8.232 1.00 89.50 94 ASP A N 1
ATOM 729 C CA . ASP A 1 94 ? 2.384 -8.239 9.161 1.00 89.50 94 ASP A CA 1
ATOM 730 C C . ASP A 1 94 ? 3.785 -7.692 8.826 1.00 89.50 94 ASP A C 1
ATOM 732 O O . ASP A 1 94 ? 4.821 -8.247 9.210 1.00 89.50 94 ASP A O 1
ATOM 736 N N . HIS A 1 95 ? 3.847 -6.575 8.099 1.00 90.50 95 HIS A N 1
ATOM 737 C CA . HIS A 1 95 ? 5.107 -5.903 7.801 1.00 90.50 95 HIS A CA 1
ATOM 738 C C . HIS A 1 95 ? 5.646 -5.195 9.053 1.00 90.50 95 HIS A C 1
ATOM 740 O O . HIS A 1 95 ? 4.910 -4.419 9.658 1.00 90.50 95 HIS A O 1
ATOM 746 N N . PRO A 1 96 ? 6.921 -5.384 9.446 1.00 90.06 96 PRO A N 1
ATOM 747 C CA . PRO A 1 96 ? 7.450 -4.893 10.724 1.00 90.06 96 PRO A CA 1
ATOM 748 C C . PRO A 1 96 ? 7.321 -3.375 10.905 1.00 90.06 96 PRO A C 1
ATOM 750 O O . PRO A 1 96 ? 7.154 -2.911 12.027 1.00 90.06 96 PRO A O 1
ATOM 753 N N . LYS A 1 97 ? 7.353 -2.609 9.806 1.00 91.12 97 LYS A N 1
ATOM 754 C CA . LYS A 1 97 ? 7.201 -1.143 9.827 1.00 91.12 97 LYS A CA 1
ATOM 755 C C . LYS A 1 97 ? 5.760 -0.651 9.646 1.00 91.12 97 LYS A C 1
ATOM 757 O O . LYS A 1 97 ? 5.486 0.509 9.924 1.00 91.12 97 LYS A O 1
ATOM 762 N N . LEU A 1 98 ? 4.853 -1.503 9.158 1.00 91.81 98 LEU A N 1
ATOM 763 C CA . LEU A 1 98 ? 3.449 -1.132 8.912 1.00 91.81 98 LEU A CA 1
ATOM 764 C C . LEU A 1 98 ? 2.501 -1.699 9.972 1.00 91.81 98 LEU A C 1
ATOM 766 O O . LEU A 1 98 ? 1.422 -1.157 10.200 1.00 91.81 98 LEU A O 1
ATOM 770 N N . LYS A 1 99 ? 2.897 -2.786 10.634 1.00 90.06 99 LYS A N 1
ATOM 771 C CA . LYS A 1 99 ? 2.151 -3.391 11.728 1.00 90.06 99 LYS A CA 1
ATOM 772 C C . LYS A 1 99 ? 2.001 -2.381 12.862 1.00 90.06 99 LYS A C 1
ATOM 774 O O . LYS A 1 99 ? 2.970 -1.763 13.291 1.00 90.06 99 LYS A O 1
ATOM 779 N N . GLY A 1 100 ? 0.776 -2.236 13.356 1.00 86.88 100 GLY A N 1
ATOM 780 C CA . GLY A 1 100 ? 0.451 -1.298 14.432 1.00 86.88 100 GLY A CA 1
ATOM 781 C C . GLY A 1 100 ? 0.224 0.144 13.974 1.00 86.88 100 GLY A C 1
ATOM 782 O O . GLY A 1 100 ? -0.178 0.965 14.794 1.00 86.88 100 GLY A O 1
ATOM 783 N N . LEU A 1 101 ? 0.415 0.460 12.687 1.00 91.50 101 LEU A N 1
ATOM 784 C CA . LEU A 1 101 ? -0.080 1.718 12.136 1.00 91.50 101 LEU A CA 1
ATOM 785 C C . LEU A 1 101 ? -1.611 1.696 12.097 1.00 91.50 101 LEU A C 1
ATOM 787 O O . LEU A 1 101 ? -2.227 0.693 11.729 1.00 91.50 101 LEU A O 1
ATOM 791 N N . SER A 1 102 ? -2.230 2.821 12.452 1.00 90.81 102 SER A N 1
ATOM 792 C CA . SER A 1 102 ? -3.665 3.004 12.264 1.00 90.81 102 SER A CA 1
ATOM 793 C C . SER A 1 102 ? -4.013 3.006 10.778 1.00 90.81 102 SER A C 1
ATOM 795 O O . SER A 1 102 ? -3.169 3.258 9.914 1.00 90.81 102 SER A O 1
ATOM 797 N N . PHE A 1 103 ? -5.282 2.776 10.456 1.00 91.06 103 PHE A N 1
ATOM 798 C CA . PHE A 1 103 ? -5.707 2.740 9.061 1.00 91.06 103 PHE A CA 1
ATOM 799 C C . PHE A 1 103 ? -5.435 4.057 8.311 1.00 91.06 103 PHE A C 1
ATOM 801 O O . PHE A 1 103 ? -4.960 4.038 7.177 1.00 91.06 103 PHE A O 1
ATOM 808 N N . ALA A 1 104 ? -5.624 5.204 8.972 1.00 90.44 104 ALA A N 1
ATOM 809 C CA . ALA A 1 104 ? -5.285 6.510 8.408 1.00 90.44 104 ALA A CA 1
ATOM 810 C C . ALA A 1 104 ? -3.773 6.672 8.155 1.00 90.44 104 ALA A C 1
ATOM 812 O O . ALA A 1 104 ? -3.372 7.253 7.147 1.00 90.44 104 ALA A O 1
ATOM 813 N N . GLN A 1 105 ? -2.928 6.132 9.041 1.00 93.62 105 GLN A N 1
ATOM 814 C CA . GLN A 1 105 ? -1.473 6.140 8.862 1.00 93.62 105 GLN A CA 1
ATOM 815 C C . GLN A 1 105 ? -1.052 5.254 7.687 1.00 93.62 105 GLN A C 1
ATOM 817 O O . GLN A 1 105 ? -0.242 5.682 6.870 1.00 93.62 105 GLN A O 1
ATOM 822 N N . LEU A 1 106 ? -1.651 4.067 7.551 1.00 93.44 106 LEU A N 1
ATOM 823 C CA . LEU A 1 106 ? -1.429 3.175 6.410 1.00 93.44 106 LEU A CA 1
ATOM 824 C C . LEU A 1 106 ? -1.822 3.845 5.090 1.00 93.44 106 LEU A C 1
ATOM 826 O O . LEU A 1 106 ? -1.030 3.862 4.150 1.00 93.44 106 LEU A O 1
ATOM 830 N N . ALA A 1 107 ? -3.010 4.452 5.030 1.00 93.19 107 ALA A N 1
ATOM 831 C CA . ALA A 1 107 ? -3.472 5.171 3.847 1.00 93.19 107 ALA A CA 1
ATOM 832 C C . ALA A 1 107 ? -2.541 6.339 3.480 1.00 93.19 107 ALA A C 1
ATOM 834 O O . ALA A 1 107 ? -2.250 6.549 2.300 1.00 93.19 107 ALA A O 1
ATOM 835 N N . PHE A 1 108 ? -2.027 7.068 4.475 1.00 93.62 108 PHE A N 1
ATOM 836 C CA . PHE A 1 108 ? -1.059 8.145 4.266 1.00 93.62 108 PHE A CA 1
ATOM 837 C C . PHE A 1 108 ? 0.279 7.625 3.720 1.00 93.62 108 PHE A C 1
ATOM 839 O O . PHE A 1 108 ? 0.742 8.120 2.692 1.00 93.62 108 PHE A O 1
ATOM 846 N N . THR A 1 109 ? 0.872 6.606 4.351 1.00 94.38 109 THR A N 1
ATOM 847 C CA . THR A 1 109 ? 2.140 5.997 3.912 1.00 94.38 109 THR A CA 1
ATOM 848 C C . THR A 1 109 ? 2.034 5.436 2.494 1.00 94.38 109 THR A C 1
ATOM 850 O O . THR A 1 109 ? 2.886 5.724 1.658 1.00 94.38 109 THR A O 1
ATOM 853 N N . LEU A 1 110 ? 0.962 4.704 2.172 1.00 93.31 110 LEU A N 1
ATOM 854 C CA . LEU A 1 110 ? 0.757 4.151 0.827 1.00 93.31 110 LEU A CA 1
ATOM 855 C C . LEU A 1 110 ? 0.498 5.239 -0.227 1.00 93.31 110 LEU A C 1
ATOM 857 O O . LEU A 1 110 ? 0.901 5.088 -1.377 1.00 93.31 110 LEU A O 1
ATOM 861 N N . SER A 1 111 ? -0.143 6.350 0.150 1.00 92.94 111 SER A N 1
ATOM 862 C CA . SER A 1 111 ? -0.315 7.509 -0.740 1.00 92.94 111 SER A CA 1
ATOM 863 C C . SER A 1 111 ? 1.013 8.195 -1.063 1.00 92.94 111 SER A C 1
ATOM 865 O O . SER A 1 111 ? 1.215 8.621 -2.200 1.00 92.94 111 SER A O 1
ATOM 867 N N . TRP A 1 112 ? 1.929 8.272 -0.095 1.00 93.44 112 TRP A N 1
ATOM 868 C CA . TRP A 1 112 ? 3.288 8.764 -0.326 1.00 93.44 112 TRP A CA 1
ATOM 869 C C . TRP A 1 112 ? 4.111 7.814 -1.186 1.00 93.44 112 TRP A C 1
ATOM 871 O O . TRP A 1 112 ? 4.741 8.266 -2.136 1.00 93.44 112 TRP A O 1
ATOM 881 N N . LEU A 1 113 ? 4.023 6.508 -0.935 1.00 90.56 113 LEU A N 1
ATOM 882 C CA . LEU A 1 113 ? 4.672 5.499 -1.771 1.00 90.56 113 LEU A CA 1
ATOM 883 C C . LEU A 1 113 ? 4.238 5.630 -3.242 1.00 90.56 113 LEU A C 1
ATOM 885 O O . LEU A 1 113 ? 5.073 5.692 -4.137 1.00 90.56 113 LEU A O 1
ATOM 889 N N . ASN A 1 114 ? 2.933 5.760 -3.494 1.00 90.56 114 ASN A N 1
ATOM 890 C CA . ASN A 1 114 ? 2.387 6.006 -4.833 1.00 90.56 114 ASN A CA 1
ATOM 891 C C . ASN A 1 114 ? 2.924 7.304 -5.469 1.00 90.56 114 ASN A C 1
ATOM 893 O O . ASN A 1 114 ? 3.167 7.354 -6.673 1.00 90.56 114 ASN A O 1
ATOM 897 N N . ARG A 1 115 ? 3.138 8.358 -4.672 1.00 89.25 115 ARG A N 1
ATOM 898 C CA . ARG A 1 115 ? 3.729 9.608 -5.165 1.00 89.25 115 ARG A CA 1
ATOM 899 C C . ARG A 1 115 ? 5.177 9.419 -5.621 1.00 89.25 115 ARG A C 1
ATOM 901 O O . ARG A 1 115 ? 5.498 9.901 -6.702 1.00 89.25 115 ARG A O 1
ATOM 908 N N . ILE A 1 116 ? 5.991 8.689 -4.857 1.00 87.19 116 ILE A N 1
ATOM 909 C CA . ILE A 1 116 ? 7.387 8.381 -5.213 1.00 87.19 116 ILE A CA 1
ATOM 910 C C . ILE A 1 116 ? 7.434 7.651 -6.563 1.00 87.19 116 ILE A C 1
ATOM 912 O O . ILE A 1 116 ? 8.078 8.120 -7.496 1.00 87.19 116 ILE A O 1
ATOM 916 N N . TYR A 1 117 ? 6.635 6.590 -6.728 1.00 81.94 117 TYR A N 1
ATOM 917 C CA . TYR A 1 117 ? 6.567 5.849 -7.996 1.00 81.94 117 TYR A CA 1
ATOM 918 C C . TYR A 1 117 ? 6.123 6.696 -9.191 1.00 81.94 117 TYR A C 1
ATOM 920 O O . TYR A 1 117 ? 6.580 6.475 -10.311 1.00 81.94 117 TYR A O 1
ATOM 928 N N . ARG A 1 118 ? 5.232 7.667 -8.972 1.00 81.31 118 ARG A N 1
ATOM 929 C CA . ARG A 1 118 ? 4.817 8.607 -10.018 1.00 81.31 118 ARG A CA 1
ATOM 930 C C . ARG A 1 118 ? 5.935 9.557 -10.426 1.00 81.31 118 ARG A C 1
ATOM 932 O O . ARG A 1 118 ? 6.047 9.879 -11.605 1.00 81.31 118 ARG A O 1
ATOM 939 N N . GLU A 1 119 ? 6.713 10.048 -9.469 1.00 78.62 119 GLU A N 1
ATOM 940 C CA . GLU A 1 119 ? 7.852 10.921 -9.757 1.00 78.62 119 GLU A CA 1
ATOM 941 C C . GLU A 1 119 ? 8.933 10.157 -10.536 1.00 78.62 119 GLU A C 1
ATOM 943 O O . GLU A 1 119 ? 9.431 10.684 -11.532 1.00 78.62 119 GLU A O 1
ATOM 948 N N . ASP A 1 120 ? 9.176 8.888 -10.197 1.00 70.75 120 ASP A N 1
ATOM 949 C CA . ASP A 1 120 ? 10.089 8.002 -10.929 1.00 70.75 120 ASP A CA 1
ATOM 950 C C . ASP A 1 120 ? 9.607 7.699 -12.356 1.00 70.75 120 ASP A C 1
ATOM 952 O O . ASP A 1 120 ? 10.392 7.761 -13.304 1.00 70.75 120 ASP A O 1
ATOM 956 N N . GLU A 1 121 ? 8.312 7.420 -12.546 1.00 68.12 121 GLU A N 1
ATOM 957 C CA . GLU A 1 121 ? 7.712 7.206 -13.871 1.00 68.12 121 GLU A CA 1
ATOM 958 C C . GLU A 1 121 ? 7.842 8.461 -14.748 1.00 68.12 121 GLU A C 1
ATOM 960 O O . GLU A 1 121 ? 8.241 8.386 -15.913 1.00 68.12 121 GLU A O 1
ATOM 965 N N . LEU A 1 122 ? 7.571 9.638 -14.174 1.00 59.16 122 LEU A N 1
ATOM 966 C CA . LEU A 1 122 ? 7.729 10.920 -14.860 1.00 59.16 122 LEU A CA 1
ATOM 967 C C . LEU A 1 122 ? 9.196 11.229 -15.172 1.00 59.16 122 LEU A C 1
ATOM 969 O O . LEU A 1 122 ? 9.479 11.794 -16.229 1.00 59.16 122 LEU A O 1
ATOM 973 N N . PHE A 1 123 ? 10.128 10.889 -14.281 1.00 58.84 123 PHE A N 1
ATOM 974 C CA . PHE A 1 123 ? 11.556 11.072 -14.521 1.00 58.84 123 PHE A CA 1
ATOM 975 C C . PHE A 1 123 ? 12.042 10.144 -15.639 1.00 58.84 123 PHE A C 1
ATOM 977 O O . PHE A 1 123 ? 12.661 10.615 -16.592 1.00 58.84 123 PHE A O 1
ATOM 984 N N . ALA A 1 124 ? 11.667 8.863 -15.601 1.00 60.69 124 ALA A N 1
ATOM 985 C CA . ALA A 1 124 ? 11.977 7.890 -16.646 1.00 60.69 124 ALA A CA 1
ATOM 986 C C . ALA A 1 124 ? 11.410 8.302 -18.016 1.00 60.69 124 ALA A C 1
ATOM 988 O O . ALA A 1 124 ? 12.111 8.208 -19.026 1.00 60.69 124 ALA A O 1
ATOM 989 N N . ALA A 1 125 ? 10.179 8.823 -18.054 1.00 58.62 125 ALA A N 1
ATOM 990 C CA . ALA A 1 125 ? 9.559 9.338 -19.273 1.00 58.62 125 ALA A CA 1
ATOM 991 C C . ALA A 1 125 ? 10.267 10.595 -19.814 1.00 58.62 125 ALA A C 1
ATOM 993 O O . ALA A 1 125 ? 10.401 10.749 -21.025 1.00 58.62 125 ALA A O 1
ATOM 994 N N . LYS A 1 126 ? 10.761 11.480 -18.937 1.00 58.19 126 LYS A N 1
ATOM 995 C CA . LYS A 1 126 ? 11.500 12.701 -19.319 1.00 58.19 126 LYS A CA 1
ATOM 996 C C . LYS A 1 126 ? 12.942 12.432 -19.747 1.00 58.19 126 LYS A C 1
ATOM 998 O O . LYS A 1 126 ? 13.472 13.165 -20.578 1.00 58.19 126 LYS A O 1
ATOM 1003 N N . SER A 1 127 ? 13.590 11.404 -19.200 1.00 52.84 127 SER A N 1
ATOM 1004 C CA . SER A 1 127 ? 14.924 10.967 -19.636 1.00 52.84 127 SER A CA 1
ATOM 1005 C C . SER A 1 127 ? 14.905 10.304 -21.018 1.00 52.84 127 SER A C 1
ATOM 1007 O O . SER A 1 127 ? 15.951 10.184 -21.657 1.00 52.84 127 SER A O 1
ATOM 1009 N N . PHE A 1 128 ? 13.726 9.923 -21.514 1.00 42.44 128 PHE A N 1
ATOM 1010 C CA . PHE A 1 128 ? 13.515 9.527 -22.899 1.00 42.44 128 PHE A CA 1
ATOM 1011 C C . PHE A 1 128 ? 13.432 10.781 -23.784 1.00 42.44 128 PHE A C 1
ATOM 1013 O O . PHE A 1 128 ? 12.357 11.285 -24.102 1.00 42.44 128 PHE A O 1
ATOM 1020 N N . LYS A 1 129 ? 14.587 11.295 -24.224 1.00 38.88 129 LYS A N 1
ATOM 1021 C CA . LYS A 1 129 ? 14.602 12.071 -25.470 1.00 38.88 129 LYS A CA 1
ATOM 1022 C C . LYS A 1 129 ? 14.168 11.113 -26.586 1.00 38.88 129 LYS A C 1
ATOM 1024 O O . LYS A 1 129 ? 14.830 10.082 -26.742 1.00 38.88 129 LYS A O 1
ATOM 1029 N N . PRO A 1 130 ? 13.115 11.396 -27.372 1.00 39.84 130 PRO A N 1
ATOM 1030 C CA . PRO A 1 130 ? 13.002 10.737 -28.661 1.00 39.84 130 PRO A CA 1
ATOM 1031 C C . PRO A 1 130 ? 14.303 11.049 -29.402 1.00 39.84 130 PRO A C 1
ATOM 1033 O O . PRO A 1 130 ? 14.719 12.207 -29.455 1.00 39.84 130 PRO A O 1
ATOM 1036 N N . ALA A 1 131 ? 14.991 10.014 -29.886 1.00 43.38 131 ALA A N 1
ATOM 1037 C CA . ALA A 1 131 ? 16.064 10.224 -30.840 1.00 43.38 131 ALA A CA 1
ATOM 1038 C C . ALA A 1 131 ? 15.500 11.138 -31.930 1.00 43.38 131 ALA A C 1
ATOM 1040 O O . ALA A 1 131 ? 14.425 10.854 -32.458 1.00 43.38 131 ALA A O 1
ATOM 1041 N N . ASP A 1 132 ? 16.177 12.256 -32.179 1.00 40.31 132 ASP A N 1
ATOM 1042 C CA . ASP A 1 132 ? 15.824 13.211 -33.215 1.00 40.31 132 ASP A CA 1
ATOM 1043 C C . ASP A 1 132 ? 15.592 12.461 -34.534 1.00 40.31 132 ASP A C 1
ATOM 1045 O O . ASP A 1 132 ? 16.517 12.184 -35.292 1.00 40.31 132 ASP A O 1
ATOM 1049 N N . THR A 1 133 ? 14.335 12.168 -34.864 1.00 44.62 133 THR A N 1
ATOM 1050 C CA . THR A 1 133 ? 13.906 11.915 -36.239 1.00 44.62 133 THR A CA 1
ATOM 1051 C C . THR A 1 133 ? 13.830 13.252 -36.966 1.00 44.62 133 THR A C 1
ATOM 1053 O O . THR A 1 133 ? 12.808 13.627 -37.528 1.00 44.62 133 THR A O 1
ATOM 1056 N N . THR A 1 134 ? 14.942 13.986 -36.992 1.00 42.72 134 THR A N 1
ATOM 1057 C CA . THR A 1 134 ? 15.230 14.886 -38.104 1.00 42.72 134 THR A CA 1
ATOM 1058 C C . THR A 1 134 ? 15.886 14.046 -39.190 1.00 42.72 134 THR A C 1
ATOM 1060 O O . THR A 1 134 ? 17.090 14.081 -39.422 1.00 42.72 134 THR A O 1
ATOM 1063 N N . SER A 1 135 ? 15.047 13.272 -39.886 1.00 39.66 135 SER A N 1
ATOM 1064 C CA . SER A 1 135 ? 15.370 12.771 -41.217 1.00 39.66 135 SER A CA 1
ATOM 1065 C C . SER A 1 135 ? 15.488 13.989 -42.139 1.00 39.66 135 SER A C 1
ATOM 1067 O O . SER A 1 135 ? 14.523 14.451 -42.748 1.00 39.66 135 SER A O 1
ATOM 1069 N N . LYS A 1 136 ? 16.680 14.591 -42.172 1.00 41.34 136 LYS A N 1
ATOM 1070 C CA . LYS A 1 136 ? 17.071 15.494 -43.248 1.00 41.34 136 LYS A CA 1
ATOM 1071 C C . LYS A 1 136 ? 17.313 14.633 -44.483 1.00 41.34 136 LYS A C 1
ATOM 1073 O O . LYS A 1 136 ? 18.298 13.912 -44.560 1.00 41.34 136 LYS A O 1
ATOM 1078 N N . LYS A 1 137 ? 16.367 14.729 -45.420 1.00 48.75 137 LYS A N 1
ATOM 1079 C CA . LYS A 1 137 ? 16.568 14.712 -46.878 1.00 48.75 137 LYS A CA 1
ATOM 1080 C C . LYS A 1 137 ? 18.051 14.758 -47.284 1.00 48.75 137 LYS A C 1
ATOM 1082 O O . LYS A 1 137 ? 18.711 15.763 -47.025 1.00 48.75 137 LYS A O 1
ATOM 1087 N N . GLY A 1 138 ? 18.506 13.730 -47.994 1.00 41.75 138 GLY A N 1
ATOM 1088 C CA . GLY A 1 138 ? 19.791 13.734 -48.689 1.00 41.75 138 GLY A CA 1
ATOM 1089 C C . GLY A 1 138 ? 20.254 12.328 -49.050 1.00 41.75 138 GLY A C 1
ATOM 1090 O O . GLY A 1 138 ? 20.798 11.638 -48.202 1.00 41.75 138 GLY A O 1
ATOM 1091 N N . ASP A 1 139 ? 20.008 11.950 -50.304 1.00 48.16 139 ASP A N 1
ATOM 1092 C CA . ASP A 1 139 ? 20.741 10.961 -51.100 1.00 48.16 139 ASP A CA 1
ATOM 1093 C C . ASP A 1 139 ? 20.870 9.524 -50.580 1.00 48.16 139 ASP A C 1
ATOM 1095 O O . ASP A 1 139 ? 21.723 9.188 -49.768 1.00 48.16 139 ASP A O 1
ATOM 1099 N N . THR A 1 140 ? 20.081 8.621 -51.166 1.00 46.53 140 THR A N 1
ATOM 1100 C CA . THR A 1 140 ? 20.566 7.652 -52.173 1.00 46.53 140 THR A CA 1
ATOM 1101 C C . THR A 1 140 ? 19.344 6.885 -52.684 1.00 46.53 140 THR A C 1
ATOM 1103 O O . THR A 1 140 ? 18.773 6.058 -51.977 1.00 46.53 140 THR A O 1
ATOM 1106 N N . ILE A 1 141 ? 18.893 7.188 -53.903 1.00 44.28 141 ILE A N 1
ATOM 1107 C CA . ILE A 1 141 ? 17.897 6.357 -54.588 1.00 44.28 141 ILE A CA 1
ATOM 1108 C C . ILE A 1 141 ? 18.616 5.078 -55.019 1.00 44.28 141 ILE A C 1
ATOM 1110 O O . ILE A 1 141 ? 19.556 5.127 -55.810 1.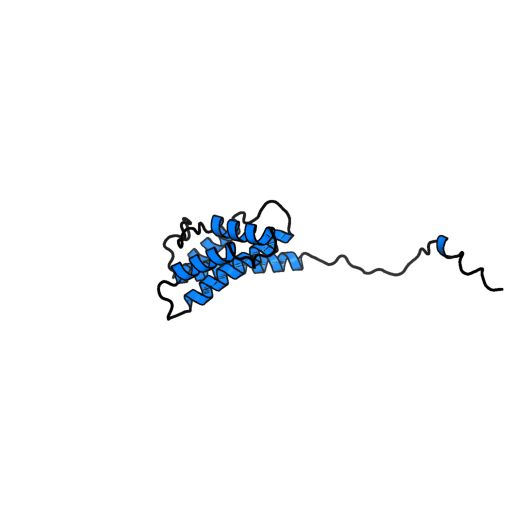00 44.28 141 ILE A O 1
ATOM 1114 N N . ASP A 1 142 ? 18.181 3.944 -54.475 1.00 51.47 142 ASP A N 1
ATOM 1115 C CA . ASP A 1 142 ? 18.636 2.609 -54.857 1.00 51.47 142 ASP A CA 1
ATOM 1116 C C . ASP A 1 142 ? 18.399 2.384 -56.372 1.00 51.47 142 ASP A C 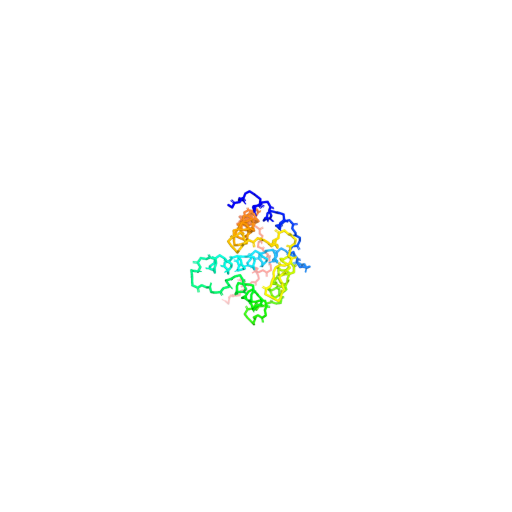1
ATOM 1118 O O . ASP A 1 142 ? 17.259 2.509 -56.841 1.00 51.47 142 ASP A O 1
ATOM 1122 N N . PRO A 1 143 ? 19.434 2.056 -57.173 1.00 48.12 143 PRO A N 1
ATOM 1123 C CA . PRO A 1 143 ? 19.313 1.910 -58.625 1.00 48.12 143 PRO A CA 1
ATOM 1124 C C . PRO A 1 143 ? 18.426 0.735 -59.071 1.00 48.12 143 PRO A C 1
ATOM 1126 O O . PRO A 1 143 ? 18.168 0.586 -60.266 1.00 48.12 143 PRO A O 1
ATOM 1129 N N . ARG A 1 144 ? 17.901 -0.091 -58.156 1.00 46.03 144 ARG A N 1
ATOM 1130 C CA . ARG A 1 144 ? 17.038 -1.233 -58.507 1.00 46.03 144 ARG A CA 1
ATOM 1131 C C . ARG A 1 144 ? 15.598 -0.862 -58.877 1.00 46.03 144 ARG A C 1
ATOM 1133 O O . ARG A 1 144 ? 14.891 -1.714 -59.406 1.00 46.03 144 ARG A O 1
ATOM 1140 N N . TRP A 1 145 ? 15.184 0.396 -58.704 1.00 44.59 145 TRP A N 1
ATOM 1141 C CA . TRP A 1 145 ? 13.842 0.872 -59.089 1.00 44.59 145 TRP A CA 1
ATOM 1142 C C . TRP A 1 145 ? 13.805 1.765 -60.343 1.00 44.59 145 TRP A C 1
ATOM 1144 O O . TRP A 1 145 ? 12.726 2.133 -60.803 1.00 44.59 145 TRP A O 1
ATOM 1154 N N . ALA A 1 146 ? 14.951 2.044 -60.976 1.00 48.38 146 ALA A N 1
ATOM 1155 C CA . ALA A 1 146 ? 15.016 2.793 -62.241 1.00 48.38 146 ALA A CA 1
ATOM 1156 C C . ALA A 1 146 ? 14.600 1.968 -63.483 1.00 48.38 146 ALA A C 1
ATOM 1158 O O . ALA A 1 146 ? 14.540 2.498 -64.591 1.00 48.38 146 ALA A O 1
ATOM 1159 N N . ALA A 1 147 ? 14.305 0.673 -63.322 1.00 50.56 147 ALA A N 1
ATOM 1160 C CA . ALA A 1 147 ? 14.030 -0.247 -64.429 1.00 50.56 147 ALA A CA 1
ATOM 1161 C C . ALA A 1 147 ? 12.548 -0.337 -64.855 1.00 50.56 147 ALA A C 1
ATOM 1163 O O . ALA A 1 147 ? 12.243 -1.061 -65.798 1.00 50.56 147 ALA A O 1
ATOM 1164 N N . LEU A 1 148 ? 11.627 0.397 -64.218 1.00 47.03 148 LEU A N 1
ATOM 1165 C CA . LEU A 1 148 ? 10.188 0.346 -64.543 1.00 47.03 148 LEU A CA 1
ATOM 1166 C C . LEU A 1 148 ? 9.663 1.548 -65.349 1.00 47.03 148 LEU A C 1
ATOM 1168 O O . LEU A 1 148 ? 8.481 1.594 -65.672 1.00 47.03 148 LEU A O 1
ATOM 1172 N N . SER A 1 149 ? 10.522 2.493 -65.740 1.00 46.66 149 SER A N 1
ATOM 1173 C CA . SER A 1 149 ? 10.149 3.614 -66.624 1.00 46.66 149 SER A CA 1
ATOM 1174 C C . SER A 1 149 ? 10.406 3.350 -68.115 1.00 46.66 149 SER A C 1
ATOM 1176 O O . SER A 1 149 ? 10.068 4.184 -68.951 1.00 46.66 149 SER A O 1
ATOM 1178 N N . LYS A 1 150 ? 10.941 2.176 -68.480 1.00 53.00 150 LYS A N 1
ATOM 1179 C CA . LYS A 1 150 ? 11.066 1.718 -69.873 1.00 53.00 150 LYS A CA 1
ATOM 1180 C C . LYS A 1 150 ? 9.972 0.711 -70.220 1.00 53.00 150 LYS A C 1
ATOM 1182 O O . LYS A 1 150 ? 10.273 -0.446 -70.466 1.00 53.00 150 LYS A O 1
ATOM 1187 N N . LEU A 1 151 ? 8.713 1.138 -70.207 1.00 44.84 151 LEU A N 1
ATOM 1188 C CA . LEU A 1 151 ? 7.605 0.398 -70.820 1.00 44.84 151 LEU A CA 1
ATOM 1189 C C . LEU A 1 151 ? 6.428 1.353 -71.054 1.00 44.84 151 LEU A C 1
ATOM 1191 O O . LEU A 1 151 ? 5.525 1.459 -70.230 1.00 44.84 151 LEU A O 1
ATOM 1195 N N . LYS A 1 152 ? 6.445 2.045 -72.195 1.00 41.97 152 LYS A N 1
ATOM 1196 C CA . LYS A 1 152 ? 5.238 2.348 -72.970 1.00 41.97 152 LYS A CA 1
ATOM 1197 C C . LYS A 1 152 ? 5.582 2.258 -74.459 1.00 41.97 152 LYS A C 1
ATOM 1199 O O . LYS A 1 152 ? 6.624 2.762 -74.871 1.00 41.97 152 LYS A O 1
ATOM 1204 N N . LEU A 1 153 ? 4.714 1.509 -75.141 1.00 41.69 153 LEU A N 1
ATOM 1205 C CA . LEU A 1 153 ? 4.608 1.248 -76.578 1.00 41.69 153 LEU A CA 1
ATOM 1206 C C . LEU A 1 153 ? 4.687 2.518 -77.428 1.00 41.69 153 LEU A C 1
ATOM 1208 O O . LEU A 1 153 ? 4.156 3.552 -76.959 1.00 41.69 153 LEU A O 1
#

Foldseek 3Di:
DPLVLLLVVLVVLLPDPLDDPDDDVLLVLLLVLLVVLLCLLQVLVPDPPDDPSLLVSLVVLVCVLVDPVLPDPSNNVSSVSVCVSQVRDDSDGPHPSCPPDDSVSVSSSSVSNSVVSVVVVVVVVVVDDPDPPPPPDDDDDDPPPVPPVPDDD

Radius of gyration: 24.29 Å; chains: 1; bounding box: 40×29×91 Å

Sequence (153 aa):
MDKEKLITIAEELSCVDWSFEGGRDRQVVTATVVREVSNVFRDLSRDPMATDPLRVAVQTVEKLSASPFARGGSMKGQYRKVMSVLRINNGRIDHPKLKGLSFAQLAFTLSWLNRIYREDELFAAKSFKPADTTSKKGDTIDPRWAALSKLKL

Organism: NCBI:txid121734

pLDDT: mean 75.41, std 17.65, range [38.88, 94.75]